Protein AF-A0AAX4P3B0-F1 (afdb_monomer_lite)

Organism: NCBI:txid1461544

InterPro domains:
  IPR000010 Cystatin domain [PF00031] (8-75)
  IPR001713 Proteinase inhibitor I25A, stefin [PR00295] (5-24)
  IPR001713 Proteinase inhibitor I25A, stefin [PR00295] (28-47)
  IPR001713 Proteinase inhibitor I25A, stefin [PR00295] (48-67)
  IPR001713 Proteinase inhibitor I25A, stefin [PR00295] (81-97)
  IPR001713 Proteinase inhibitor I25A, stefin [PTHR11414] (1-96)
  IPR018073 Proteinase inhibitor I25, cystatin, conserved site [PS00287] (46-59)
  IPR046350 Cystatin superfamily [SSF54403] (4-96)

Secondary structure (DSSP, 8-state):
-PPTTPPPPPEEPPHHHHHHHHHTHHHHHHHHTS--S--EEEEEEEEEESEEEEEEEEE-SSS-EEEEEEEEE-GGG----EEEEEEEEE-TTS---

Sequence (97 aa):
MSAVGAYAEATAVTAEVREIVSGKKAECEAKAGTTFATFEPLTFVKQVVAGINYKVKVKVAEAECIHVLVYCPLPHTGEGPQLVSVEAGKTVEDKIE

pLDDT: mean 86.18, std 9.86, range [43.78, 94.12]

Foldseek 3Di:
DPDQFDWDDKDFDDPVNQVQVVVCQVVLCVQVVHHFPAWAWGIWIWHDDQFIWIWTWTDRDPFWIKTWIWGAHDVVVVDGIDTDDIGGPDGPPDDRD

Structure (mmCIF, N/CA/C/O backbone):
data_AF-A0AAX4P3B0-F1
#
_entry.id   AF-A0AAX4P3B0-F1
#
loop_
_atom_site.group_PDB
_atom_site.id
_atom_site.type_symbol
_atom_site.label_atom_id
_atom_site.label_alt_id
_atom_site.label_comp_id
_atom_site.label_asym_id
_atom_site.label_entity_id
_atom_site.label_seq_id
_atom_site.pdbx_PDB_ins_code
_atom_site.Cartn_x
_atom_site.Cartn_y
_atom_site.Cartn_z
_atom_site.occupancy
_atom_site.B_iso_or_equiv
_atom_site.auth_seq_id
_atom_site.auth_comp_id
_atom_site.auth_asym_id
_atom_site.auth_atom_id
_atom_site.pdbx_PDB_model_num
ATOM 1 N N . MET A 1 1 ? 25.839 -1.278 8.051 1.00 43.78 1 MET A N 1
ATOM 2 C CA . MET A 1 1 ? 25.720 -2.122 6.844 1.00 43.78 1 MET A CA 1
ATOM 3 C C . MET A 1 1 ? 24.278 -2.598 6.770 1.00 43.78 1 MET A C 1
ATOM 5 O O . MET A 1 1 ? 23.897 -3.381 7.627 1.00 43.78 1 MET A O 1
ATOM 9 N N . SER A 1 2 ? 23.458 -2.093 5.845 1.00 44.88 2 SER A N 1
ATOM 10 C CA . SER A 1 2 ? 22.117 -2.662 5.637 1.00 44.88 2 SER A CA 1
ATOM 11 C C . SER A 1 2 ? 22.271 -3.961 4.856 1.00 44.88 2 SER A C 1
ATOM 13 O O . SER A 1 2 ? 22.820 -3.955 3.755 1.00 44.88 2 SER A O 1
ATOM 15 N N . ALA A 1 3 ? 21.876 -5.078 5.462 1.00 53.22 3 ALA A N 1
ATOM 16 C CA . ALA A 1 3 ? 21.934 -6.388 4.832 1.00 53.22 3 ALA A CA 1
ATOM 17 C C . ALA A 1 3 ? 21.040 -6.420 3.582 1.00 53.22 3 ALA A C 1
ATOM 19 O O . ALA A 1 3 ? 19.933 -5.878 3.586 1.00 53.22 3 ALA A O 1
ATOM 20 N N . VAL A 1 4 ? 21.520 -7.055 2.510 1.00 50.06 4 VAL A N 1
ATOM 21 C CA . VAL A 1 4 ? 20.726 -7.289 1.297 1.00 50.06 4 VAL A CA 1
ATOM 22 C C . VAL A 1 4 ? 19.494 -8.107 1.695 1.00 50.06 4 VAL A C 1
ATOM 24 O O . VAL A 1 4 ? 19.632 -9.172 2.290 1.00 50.06 4 VAL A O 1
ATOM 27 N N . GLY A 1 5 ? 18.297 -7.586 1.416 1.00 59.66 5 GLY A N 1
ATOM 28 C CA . GLY A 1 5 ? 17.027 -8.229 1.765 1.00 59.66 5 GLY A CA 1
ATOM 29 C C . GLY A 1 5 ? 16.350 -7.738 3.051 1.00 59.66 5 GLY A C 1
ATOM 30 O O . GLY A 1 5 ? 15.229 -8.166 3.304 1.00 59.66 5 GLY A O 1
ATOM 31 N N . ALA A 1 6 ? 16.944 -6.828 3.830 1.00 72.12 6 ALA A N 1
ATOM 32 C CA . ALA A 1 6 ? 16.240 -6.180 4.942 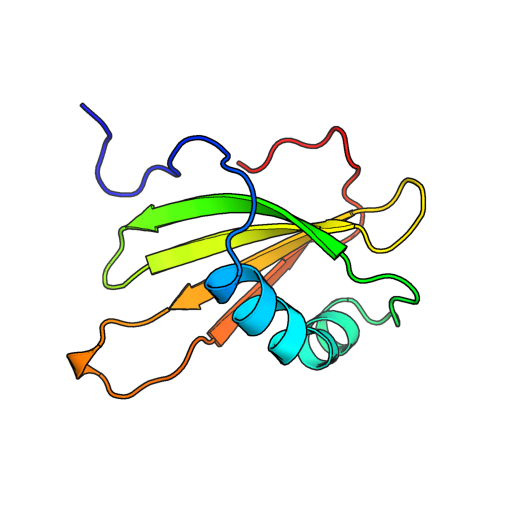1.00 72.12 6 ALA A CA 1
ATOM 33 C C . ALA A 1 6 ? 15.339 -5.035 4.447 1.00 72.12 6 ALA A C 1
ATOM 35 O O . ALA A 1 6 ? 15.687 -4.326 3.495 1.00 72.12 6 ALA A O 1
ATOM 36 N N . TYR A 1 7 ? 14.198 -4.828 5.107 1.00 75.31 7 TYR A N 1
ATOM 37 C CA . TYR A 1 7 ? 13.408 -3.616 4.913 1.00 75.31 7 TYR A CA 1
ATOM 38 C C . TYR A 1 7 ? 14.185 -2.402 5.433 1.00 75.31 7 TYR A C 1
ATOM 40 O O . TYR A 1 7 ? 14.806 -2.442 6.496 1.00 75.31 7 TYR A O 1
ATOM 48 N N . ALA A 1 8 ? 14.186 -1.326 4.648 1.00 79.88 8 ALA A N 1
ATOM 49 C CA . ALA A 1 8 ? 14.683 -0.031 5.090 1.00 79.88 8 ALA A CA 1
ATOM 50 C C . ALA A 1 8 ? 13.774 0.554 6.186 1.00 79.88 8 ALA A C 1
ATOM 52 O O . ALA A 1 8 ? 12.667 0.071 6.412 1.00 79.88 8 ALA A O 1
ATOM 53 N N . GLU A 1 9 ? 14.224 1.624 6.838 1.00 81.69 9 GLU A N 1
ATOM 54 C CA . GLU A 1 9 ? 13.410 2.339 7.824 1.00 81.69 9 GLU A CA 1
ATOM 55 C C . GLU A 1 9 ? 12.100 2.856 7.212 1.00 81.69 9 GLU A C 1
ATOM 57 O O . GLU A 1 9 ? 12.038 3.208 6.028 1.00 81.69 9 GLU A O 1
ATOM 62 N N . ALA A 1 10 ? 11.041 2.898 8.026 1.00 85.25 10 ALA A N 1
ATOM 63 C CA . ALA A 1 10 ? 9.747 3.403 7.592 1.00 85.25 10 ALA A CA 1
ATOM 64 C C . ALA A 1 10 ? 9.852 4.894 7.259 1.00 85.25 10 ALA A C 1
ATOM 66 O O . ALA A 1 10 ? 10.266 5.711 8.080 1.00 85.25 10 ALA A O 1
ATOM 67 N N . THR A 1 11 ? 9.451 5.242 6.042 1.00 87.94 11 THR A N 1
ATOM 68 C CA . THR A 1 11 ? 9.481 6.608 5.516 1.00 87.94 11 THR A CA 1
ATOM 69 C C . THR A 1 11 ? 8.083 7.058 5.108 1.00 87.94 11 THR A C 1
ATOM 71 O O . THR A 1 11 ? 7.182 6.242 4.900 1.00 87.94 11 THR A O 1
ATOM 74 N N . ALA A 1 12 ? 7.876 8.374 5.042 1.00 89.94 12 ALA A N 1
ATOM 75 C CA . ALA A 1 12 ? 6.607 8.948 4.608 1.00 89.94 12 ALA A CA 1
ATOM 76 C C . ALA A 1 12 ? 6.337 8.596 3.142 1.00 89.94 12 ALA A C 1
ATOM 78 O O . ALA A 1 12 ? 7.245 8.669 2.316 1.00 89.94 12 ALA A O 1
ATOM 79 N N . VAL A 1 13 ? 5.094 8.231 2.822 1.00 91.00 13 VAL A N 1
ATOM 80 C CA . VAL A 1 13 ? 4.695 7.846 1.461 1.00 91.00 13 VAL A CA 1
ATOM 81 C C . VAL A 1 13 ? 4.954 8.976 0.466 1.00 91.00 13 VAL A C 1
ATOM 83 O O . VAL A 1 13 ? 4.531 10.113 0.664 1.00 91.00 13 VAL A O 1
ATOM 86 N N . THR A 1 14 ? 5.641 8.644 -0.628 1.00 90.56 14 THR A N 1
ATOM 87 C CA . THR A 1 14 ? 5.857 9.554 -1.758 1.00 90.56 14 THR A CA 1
ATOM 88 C C . THR A 1 14 ? 4.667 9.524 -2.717 1.00 90.56 14 THR A C 1
ATOM 90 O O . THR A 1 14 ? 3.876 8.579 -2.716 1.00 90.56 14 THR A O 1
ATOM 93 N N . ALA A 1 15 ? 4.544 10.546 -3.571 1.00 90.12 15 ALA A N 1
ATOM 94 C CA . ALA A 1 15 ? 3.484 10.612 -4.579 1.00 90.12 15 ALA A CA 1
ATOM 95 C C . ALA A 1 15 ? 3.463 9.367 -5.486 1.00 90.12 15 ALA A C 1
ATOM 97 O O . ALA A 1 15 ? 2.402 8.797 -5.705 1.00 90.12 15 ALA A O 1
ATOM 98 N N . GLU A 1 16 ? 4.633 8.882 -5.912 1.00 88.31 16 GLU A N 1
ATOM 99 C CA . GLU A 1 16 ? 4.754 7.679 -6.746 1.00 88.31 16 GLU A CA 1
ATOM 100 C C . GLU A 1 16 ? 4.198 6.429 -6.050 1.00 88.31 16 GLU A C 1
ATOM 102 O O . GLU A 1 16 ? 3.353 5.729 -6.600 1.00 88.31 16 GLU A O 1
ATOM 107 N N . VAL A 1 17 ? 4.617 6.162 -4.806 1.00 89.56 17 VAL A N 1
ATOM 108 C CA . VAL A 1 17 ? 4.138 4.996 -4.041 1.00 89.56 17 VAL A CA 1
ATOM 109 C C . VAL A 1 17 ? 2.639 5.108 -3.771 1.00 89.56 17 VAL A C 1
ATOM 111 O O . VAL A 1 17 ? 1.917 4.112 -3.848 1.00 89.56 17 VAL A O 1
ATOM 114 N N . ARG A 1 18 ? 2.152 6.324 -3.497 1.00 91.44 18 ARG A N 1
ATOM 115 C CA . ARG A 1 18 ? 0.724 6.589 -3.326 1.00 91.44 18 ARG A CA 1
ATOM 116 C C . ARG A 1 18 ? -0.064 6.247 -4.582 1.00 91.44 18 ARG A C 1
ATOM 118 O O . ARG A 1 18 ? -1.096 5.594 -4.450 1.00 91.44 18 ARG A O 1
ATOM 125 N N . GLU A 1 19 ? 0.384 6.665 -5.761 1.00 90.75 19 GLU A N 1
ATOM 126 C CA . GLU A 1 19 ? -0.306 6.356 -7.017 1.00 90.75 19 GLU A CA 1
ATOM 127 C C . GLU A 1 19 ? -0.306 4.855 -7.304 1.00 90.75 19 GLU A C 1
ATOM 129 O O . GLU A 1 19 ? -1.362 4.291 -7.598 1.00 90.75 19 GLU A O 1
ATOM 134 N N . ILE A 1 20 ? 0.837 4.188 -7.112 1.00 90.31 20 ILE A N 1
ATOM 135 C CA . ILE A 1 20 ? 0.961 2.734 -7.273 1.00 90.31 20 ILE A CA 1
ATOM 136 C C . ILE A 1 20 ? -0.050 2.006 -6.379 1.00 90.31 20 ILE A C 1
ATOM 138 O O . ILE A 1 20 ? -0.815 1.169 -6.855 1.00 90.31 20 ILE A O 1
ATOM 142 N N . VAL A 1 21 ? -0.085 2.335 -5.087 1.00 90.81 21 VAL A N 1
ATOM 143 C CA . VAL A 1 21 ? -0.968 1.670 -4.119 1.00 90.81 21 VAL A CA 1
ATOM 144 C C . VAL A 1 21 ? -2.433 2.023 -4.360 1.00 90.81 21 VAL A C 1
ATOM 146 O O . VAL A 1 21 ? -3.285 1.139 -4.305 1.00 90.81 21 VAL A O 1
ATOM 149 N N . SER A 1 22 ? -2.737 3.278 -4.700 1.00 89.44 22 SER A N 1
ATOM 150 C CA . SER A 1 22 ? -4.104 3.714 -5.019 1.00 89.44 22 SER A CA 1
ATOM 151 C C . SER A 1 22 ? -4.651 2.989 -6.252 1.00 89.44 22 SER A C 1
ATOM 153 O O . SER A 1 22 ? -5.803 2.557 -6.241 1.00 89.44 22 SER A O 1
ATOM 155 N N . GLY A 1 23 ? -3.818 2.764 -7.275 1.00 89.56 23 GLY A N 1
ATOM 156 C CA . GLY A 1 23 ? -4.176 1.952 -8.444 1.00 89.56 23 GLY A CA 1
ATOM 157 C C . GLY A 1 23 ? -4.435 0.478 -8.111 1.00 89.56 23 GLY A C 1
ATOM 158 O O . GLY A 1 23 ? -5.179 -0.195 -8.820 1.00 89.56 23 GLY A O 1
ATOM 159 N N . LYS A 1 24 ? -3.883 -0.018 -6.998 1.00 89.88 24 LYS A N 1
ATOM 160 C CA . LYS A 1 24 ? -4.097 -1.378 -6.483 1.00 89.88 24 LYS A CA 1
ATOM 161 C C . LYS A 1 24 ? -5.244 -1.488 -5.479 1.00 89.88 24 LYS A C 1
ATOM 163 O O . LYS A 1 24 ? -5.478 -2.587 -4.977 1.00 89.88 24 LYS A O 1
ATOM 168 N N . LYS A 1 25 ? -5.992 -0.410 -5.206 1.00 90.62 25 LYS A N 1
ATOM 169 C CA . LYS A 1 25 ? -7.107 -0.421 -4.241 1.00 90.62 25 LYS A CA 1
ATOM 170 C C . LYS A 1 25 ? -8.108 -1.547 -4.523 1.00 90.62 25 LYS A C 1
ATOM 172 O O . LYS A 1 25 ? -8.396 -2.325 -3.623 1.00 90.62 25 LYS A O 1
ATOM 177 N N . ALA A 1 26 ? -8.572 -1.679 -5.767 1.00 91.06 26 ALA A N 1
ATOM 178 C CA . ALA A 1 26 ? -9.553 -2.702 -6.141 1.00 91.06 26 ALA A CA 1
ATOM 179 C C . ALA A 1 26 ? -9.028 -4.135 -5.921 1.00 91.06 26 ALA A C 1
ATOM 181 O O . ALA A 1 26 ? -9.745 -4.999 -5.422 1.00 91.06 26 ALA A O 1
ATOM 182 N N . GLU A 1 27 ? -7.753 -4.388 -6.241 1.00 91.62 27 GLU A N 1
ATOM 183 C CA . GLU A 1 27 ? -7.107 -5.679 -5.969 1.00 91.62 27 GLU A CA 1
ATOM 184 C C . GLU A 1 27 ? -6.964 -5.925 -4.460 1.00 91.62 27 GLU A C 1
ATOM 186 O O . GLU A 1 27 ? -7.119 -7.058 -4.001 1.00 91.62 27 GLU A O 1
ATOM 191 N N . CYS A 1 28 ? -6.715 -4.869 -3.678 1.00 90.19 28 CYS A N 1
ATOM 192 C CA . CYS A 1 28 ? -6.641 -4.963 -2.224 1.00 90.19 28 CYS A CA 1
ATOM 193 C C . CYS A 1 28 ? -7.991 -5.309 -1.601 1.00 90.19 28 CYS A C 1
ATOM 195 O O . CYS A 1 28 ? -8.045 -6.178 -0.735 1.00 90.19 28 CYS A O 1
ATOM 197 N N . GLU A 1 29 ? -9.070 -4.678 -2.058 1.00 91.44 29 GLU A N 1
ATOM 198 C CA . GLU A 1 29 ? -10.437 -4.972 -1.613 1.00 91.44 29 GLU A CA 1
ATOM 199 C C . GLU A 1 29 ? -10.835 -6.411 -1.966 1.00 91.44 29 GLU A C 1
ATOM 201 O O . GLU A 1 29 ? -11.351 -7.144 -1.121 1.00 91.44 29 GLU A O 1
ATOM 206 N N . ALA A 1 30 ? -10.502 -6.863 -3.181 1.00 90.88 30 ALA A N 1
ATOM 207 C CA . ALA A 1 30 ? -10.741 -8.239 -3.613 1.00 90.88 30 ALA A CA 1
ATOM 208 C C . ALA A 1 30 ? -9.965 -9.267 -2.769 1.00 90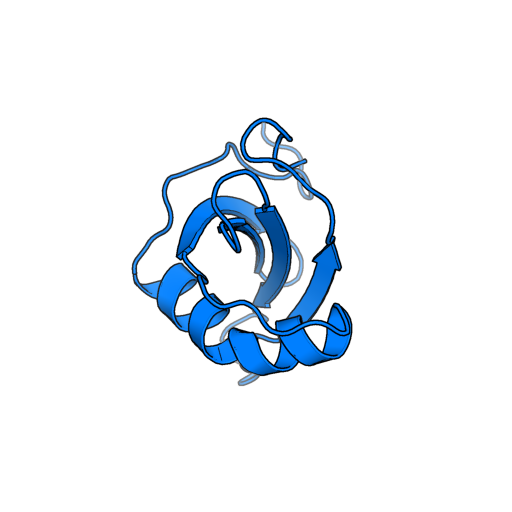.88 30 ALA A C 1
ATOM 210 O O . ALA A 1 30 ? -10.515 -10.305 -2.403 1.00 90.88 30 ALA A O 1
ATOM 211 N N . LYS A 1 31 ? -8.698 -8.983 -2.433 1.00 88.69 31 LYS A N 1
ATOM 212 C CA . LYS A 1 31 ? -7.862 -9.839 -1.569 1.00 88.69 31 LYS A CA 1
ATOM 213 C C . LYS A 1 31 ? -8.320 -9.838 -0.113 1.00 88.69 31 LYS A C 1
ATOM 215 O O . LYS A 1 31 ? -8.266 -10.883 0.529 1.00 88.69 31 LYS A O 1
ATOM 220 N N . ALA A 1 32 ? -8.731 -8.684 0.406 1.00 86.12 32 ALA A N 1
ATOM 221 C CA . ALA A 1 32 ? -9.196 -8.540 1.781 1.00 86.12 32 ALA A CA 1
ATOM 222 C C . ALA A 1 32 ? -10.639 -9.035 1.975 1.00 86.12 32 ALA A C 1
ATOM 224 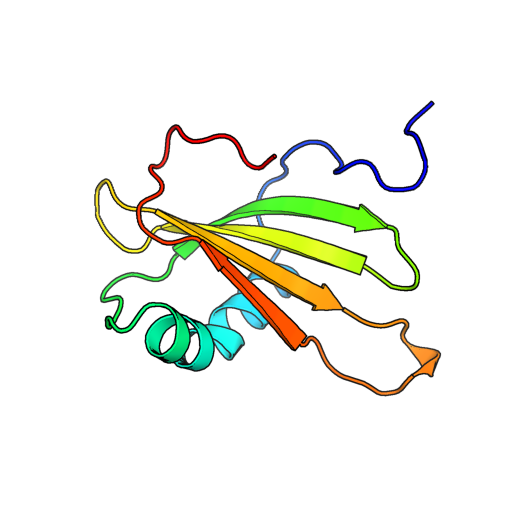O O . ALA A 1 32 ? -11.055 -9.264 3.108 1.00 86.12 32 ALA A O 1
ATOM 225 N N . GLY A 1 33 ? -11.404 -9.198 0.891 1.00 86.50 33 GLY A N 1
ATOM 226 C CA . GLY A 1 33 ? -12.812 -9.593 0.943 1.00 86.50 33 GLY A CA 1
ATOM 227 C C . GLY A 1 33 ? -13.727 -8.508 1.518 1.00 86.50 33 GLY A C 1
ATOM 228 O O . GLY A 1 33 ? -14.840 -8.809 1.940 1.00 86.50 33 GLY A O 1
ATOM 229 N N . THR A 1 34 ? -13.262 -7.257 1.560 1.00 86.12 34 THR A N 1
ATOM 230 C CA . THR A 1 34 ? -14.001 -6.111 2.095 1.00 86.12 34 THR A CA 1
ATOM 231 C C . THR A 1 34 ? -13.687 -4.853 1.294 1.00 86.12 34 THR A C 1
ATOM 233 O O . THR A 1 34 ? -12.607 -4.724 0.720 1.00 86.12 34 THR A O 1
ATOM 236 N N . THR A 1 35 ? -14.633 -3.920 1.249 1.00 87.44 35 THR A N 1
ATOM 237 C CA . THR A 1 35 ? -14.460 -2.618 0.597 1.00 87.44 35 THR A CA 1
ATOM 238 C C . THR A 1 35 ? -13.980 -1.584 1.599 1.00 87.44 35 THR A C 1
ATOM 240 O O . THR A 1 35 ? -14.526 -1.486 2.701 1.00 87.44 35 THR A O 1
ATOM 243 N N . PHE A 1 36 ? -13.022 -0.755 1.203 1.00 85.94 36 PHE A N 1
ATOM 244 C CA . PHE A 1 36 ? -12.447 0.259 2.073 1.00 85.94 36 PHE A CA 1
ATOM 245 C C . PHE A 1 36 ? -13.014 1.639 1.726 1.00 85.94 36 PHE A C 1
ATOM 247 O O . PHE A 1 36 ? -12.776 2.183 0.640 1.00 85.94 36 PHE A O 1
ATOM 254 N N . ALA A 1 37 ? -13.761 2.231 2.663 1.00 84.56 37 ALA A N 1
ATOM 255 C CA . ALA A 1 37 ? -14.296 3.586 2.506 1.00 84.56 37 ALA A CA 1
ATOM 256 C C . ALA A 1 37 ? -13.161 4.622 2.430 1.00 84.56 37 ALA A C 1
ATOM 258 O O . ALA A 1 37 ? -13.173 5.502 1.568 1.00 84.56 37 ALA A O 1
ATOM 259 N N . THR A 1 38 ? -12.141 4.450 3.271 1.00 87.94 38 THR A N 1
ATOM 260 C CA . THR A 1 38 ? -10.906 5.239 3.261 1.00 87.94 38 THR A CA 1
ATOM 261 C C . THR A 1 38 ? -9.779 4.386 2.691 1.00 87.94 38 THR A C 1
ATOM 263 O O . THR A 1 38 ? -9.759 3.176 2.873 1.00 87.94 38 THR A O 1
ATOM 266 N N . PHE A 1 39 ? -8.843 4.983 1.957 1.00 90.44 39 PHE A N 1
ATOM 267 C CA . PHE A 1 39 ? -7.661 4.271 1.471 1.00 90.44 39 PHE A CA 1
ATOM 268 C C . PHE A 1 39 ? -6.490 5.244 1.399 1.00 90.44 39 PHE A C 1
ATOM 270 O O . PHE A 1 39 ? -6.173 5.804 0.349 1.00 90.44 39 PHE A O 1
ATOM 277 N N . GLU A 1 40 ? -5.910 5.520 2.563 1.00 91.38 40 GLU A N 1
ATOM 278 C CA . GLU A 1 40 ? -4.889 6.549 2.723 1.00 91.38 40 GLU A CA 1
ATOM 279 C C . GLU A 1 40 ? -3.537 5.919 3.084 1.00 91.38 40 GLU A C 1
ATOM 281 O O . GLU A 1 40 ? -3.363 5.428 4.201 1.00 91.38 40 GLU A O 1
ATOM 286 N N . PRO A 1 41 ? -2.568 5.882 2.155 1.00 92.12 41 PRO A N 1
ATOM 287 C CA . PRO A 1 41 ? -1.240 5.364 2.444 1.00 92.12 41 PRO A CA 1
ATOM 288 C C . PRO A 1 41 ? -0.478 6.341 3.353 1.00 92.12 41 PRO A C 1
ATOM 290 O O . PRO A 1 41 ? -0.296 7.505 3.009 1.00 92.12 41 PRO A O 1
ATOM 293 N N . LEU A 1 42 ? -0.038 5.855 4.517 1.00 91.12 42 LEU A N 1
ATOM 294 C CA . LEU A 1 42 ? 0.595 6.649 5.575 1.00 91.12 42 LEU A CA 1
ATOM 295 C C . LEU A 1 42 ? 2.124 6.618 5.470 1.00 91.12 42 LEU A C 1
ATOM 297 O O . LEU A 1 42 ? 2.786 7.634 5.255 1.00 91.12 42 LEU A O 1
ATOM 301 N N . THR A 1 43 ? 2.696 5.426 5.622 1.00 91.94 43 THR A N 1
ATOM 302 C CA . THR A 1 43 ? 4.142 5.187 5.622 1.00 91.94 43 THR A CA 1
ATOM 303 C C . THR A 1 43 ? 4.466 3.951 4.803 1.00 91.94 43 THR A C 1
ATOM 305 O O . THR A 1 43 ? 3.613 3.089 4.583 1.00 91.94 43 THR A O 1
ATOM 308 N N . PHE A 1 44 ? 5.703 3.858 4.330 1.00 92.69 44 PHE A N 1
ATOM 309 C CA . PHE A 1 44 ? 6.183 2.681 3.629 1.00 92.69 44 PHE A CA 1
ATOM 310 C C . PHE A 1 44 ? 7.625 2.353 3.980 1.00 92.69 44 PHE A C 1
ATOM 312 O O . PHE A 1 44 ? 8.421 3.224 4.335 1.00 92.69 44 PHE A O 1
ATOM 319 N N . VAL A 1 45 ? 7.963 1.085 3.808 1.00 91.44 45 VAL A N 1
ATOM 320 C CA . VAL A 1 45 ? 9.338 0.598 3.769 1.00 91.44 45 VAL A CA 1
ATOM 321 C C . VAL A 1 45 ? 9.615 0.050 2.379 1.00 91.44 45 VAL A C 1
ATOM 323 O O . VAL A 1 45 ? 8.720 -0.448 1.687 1.00 91.44 45 VAL A O 1
ATOM 326 N N . LYS A 1 46 ? 10.875 0.136 1.966 1.00 90.56 46 LYS A N 1
ATOM 327 C CA . LYS A 1 46 ? 11.350 -0.482 0.731 1.00 90.56 46 LYS A CA 1
ATOM 328 C C . LYS A 1 46 ? 12.346 -1.584 1.047 1.00 90.56 46 LYS A C 1
ATOM 330 O O . LYS A 1 46 ? 13.154 -1.443 1.962 1.00 90.56 46 LYS A O 1
ATOM 335 N N . GLN A 1 47 ? 12.319 -2.641 0.257 1.00 88.94 47 GLN A N 1
ATOM 336 C CA . GLN A 1 47 ? 13.276 -3.736 0.320 1.00 88.94 47 GLN A CA 1
ATOM 337 C C . GLN A 1 47 ? 13.805 -3.986 -1.088 1.00 88.94 47 GLN A C 1
ATOM 339 O O . GLN A 1 47 ? 13.040 -4.170 -2.035 1.00 88.94 47 GLN A O 1
ATOM 344 N N . VAL A 1 48 ? 15.129 -3.957 -1.225 1.00 88.06 48 VAL A N 1
ATOM 345 C CA . VAL A 1 48 ? 15.805 -4.218 -2.499 1.00 88.06 48 VAL A CA 1
ATOM 346 C C . VAL A 1 48 ? 15.937 -5.729 -2.680 1.00 88.06 48 VAL A C 1
ATOM 348 O O . VAL A 1 48 ? 16.500 -6.410 -1.822 1.00 88.06 48 VAL A O 1
ATOM 351 N N . VAL A 1 49 ? 15.409 -6.235 -3.792 1.00 85.56 49 VAL A N 1
ATOM 352 C CA . VAL A 1 49 ? 15.443 -7.645 -4.219 1.00 85.56 49 VAL A CA 1
ATOM 353 C C . VAL A 1 49 ? 15.899 -7.698 -5.689 1.00 85.56 49 VAL A C 1
ATOM 355 O O . VAL A 1 49 ? 16.637 -6.817 -6.128 1.00 85.56 49 VAL A O 1
ATOM 358 N N . ALA A 1 50 ? 15.454 -8.670 -6.495 1.00 88.06 50 ALA A N 1
ATOM 359 C CA . ALA A 1 50 ? 15.565 -8.621 -7.963 1.00 88.06 50 ALA A CA 1
ATOM 360 C C . ALA A 1 50 ? 14.602 -7.576 -8.588 1.00 88.06 50 ALA A C 1
ATOM 362 O O . ALA A 1 50 ? 13.927 -7.833 -9.577 1.00 88.06 50 ALA A O 1
ATOM 363 N N . GLY A 1 51 ? 14.508 -6.405 -7.958 1.00 89.31 51 GLY A N 1
ATOM 364 C CA . GLY A 1 51 ? 13.431 -5.427 -8.063 1.00 89.31 51 GLY A CA 1
ATOM 365 C C . GLY A 1 51 ? 13.323 -4.654 -6.747 1.00 89.31 51 GLY A C 1
ATOM 366 O O . GLY A 1 51 ? 14.260 -4.638 -5.940 1.00 89.31 51 GLY A O 1
ATOM 367 N N . ILE A 1 52 ? 12.178 -4.030 -6.502 1.00 90.19 52 ILE A N 1
ATOM 368 C CA . ILE A 1 52 ? 11.898 -3.294 -5.269 1.00 90.19 52 ILE A CA 1
ATOM 369 C C . ILE A 1 52 ? 10.557 -3.755 -4.711 1.00 90.19 52 ILE A C 1
ATOM 371 O O . ILE A 1 52 ? 9.524 -3.608 -5.352 1.00 90.19 52 ILE A O 1
ATOM 375 N N . ASN A 1 53 ? 10.567 -4.262 -3.486 1.00 92.00 53 ASN A N 1
ATOM 376 C CA . ASN A 1 53 ? 9.353 -4.463 -2.709 1.00 92.00 53 ASN A CA 1
ATOM 377 C C . ASN A 1 53 ? 9.020 -3.174 -1.957 1.00 92.00 53 ASN A C 1
ATOM 379 O O . ASN A 1 53 ? 9.839 -2.683 -1.179 1.00 92.00 53 ASN A O 1
ATOM 383 N N . TYR A 1 54 ? 7.812 -2.657 -2.145 1.00 92.25 54 TYR A N 1
ATOM 384 C CA . TYR A 1 54 ? 7.235 -1.574 -1.358 1.00 92.25 54 TYR A CA 1
ATOM 385 C C . TYR A 1 54 ? 6.191 -2.155 -0.414 1.00 92.25 54 TYR A C 1
ATOM 387 O O . TYR A 1 54 ? 5.153 -2.635 -0.866 1.00 92.25 54 TYR A O 1
ATOM 395 N N . LYS A 1 55 ? 6.451 -2.109 0.894 1.00 93.25 55 LYS A N 1
ATOM 396 C CA . LYS A 1 55 ? 5.456 -2.471 1.907 1.00 93.25 55 LYS A CA 1
ATOM 397 C C . LYS A 1 55 ? 4.885 -1.193 2.497 1.00 93.25 55 LYS A C 1
ATOM 399 O O . LYS A 1 55 ? 5.609 -0.414 3.114 1.00 93.25 55 LYS A O 1
ATOM 404 N N . VAL A 1 56 ? 3.606 -0.952 2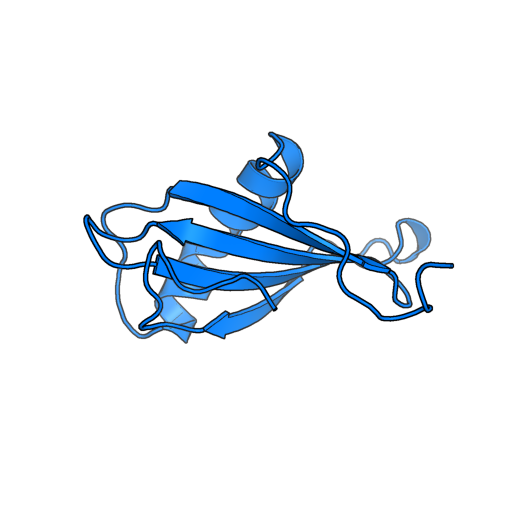.249 1.00 93.69 56 VAL A N 1
ATOM 405 C CA . VAL A 1 56 ? 2.931 0.319 2.514 1.00 93.69 56 VAL A CA 1
ATOM 406 C C . VAL A 1 56 ? 1.841 0.101 3.545 1.00 93.69 56 VAL A C 1
ATOM 408 O O . VAL A 1 56 ? 0.971 -0.751 3.365 1.00 93.69 56 VAL A O 1
ATOM 411 N N . LYS A 1 57 ? 1.863 0.885 4.620 1.00 93.06 57 LYS A N 1
ATOM 412 C CA . LYS A 1 57 ? 0.753 0.956 5.564 1.00 93.06 57 LYS A CA 1
ATOM 413 C C . LYS A 1 57 ? -0.316 1.865 4.991 1.00 93.06 57 LYS A C 1
ATOM 415 O O . LYS A 1 57 ? -0.069 3.045 4.747 1.00 93.06 57 LYS A O 1
ATOM 420 N N . VAL A 1 58 ? -1.511 1.321 4.832 1.00 92.75 58 VAL A N 1
ATOM 421 C CA . VAL A 1 58 ? -2.672 2.038 4.318 1.00 92.75 58 VAL A CA 1
ATOM 422 C C . VAL A 1 58 ? -3.740 2.077 5.393 1.00 92.75 58 VAL A C 1
ATOM 424 O O . VAL A 1 58 ? -4.168 1.041 5.893 1.00 92.75 58 VAL A O 1
ATOM 427 N N . LYS A 1 59 ? -4.167 3.279 5.763 1.00 91.94 59 LYS A N 1
ATOM 428 C CA . LYS A 1 59 ? -5.314 3.497 6.635 1.00 91.94 59 LYS A CA 1
ATOM 429 C C . LYS A 1 59 ? -6.590 3.257 5.843 1.00 91.94 59 LYS A C 1
ATOM 431 O O . LYS A 1 59 ? -6.824 3.915 4.827 1.00 91.94 59 LYS A O 1
ATOM 436 N N . VAL A 1 60 ? -7.396 2.318 6.325 1.00 91.00 60 VAL A N 1
ATOM 437 C CA . VAL A 1 60 ? -8.651 1.918 5.680 1.00 91.00 60 VAL A CA 1
ATOM 438 C C . VAL A 1 60 ? -9.893 2.304 6.477 1.00 91.00 60 VAL A C 1
ATOM 440 O O . VAL A 1 60 ? -10.963 2.489 5.898 1.00 91.00 60 VAL A O 1
ATOM 443 N N . ALA A 1 61 ? -9.737 2.526 7.784 1.00 87.75 61 ALA A N 1
ATOM 444 C CA . ALA A 1 61 ? -10.747 3.119 8.656 1.00 87.75 61 ALA A CA 1
ATOM 445 C C . ALA A 1 61 ? -10.081 3.929 9.783 1.00 87.75 61 ALA A C 1
ATOM 447 O O . ALA A 1 61 ? -8.866 4.111 9.799 1.00 87.75 61 ALA A O 1
ATOM 448 N N . GLU A 1 62 ? -10.866 4.442 10.732 1.00 82.81 62 GLU A N 1
ATOM 449 C CA . GLU A 1 62 ? -10.386 5.366 11.770 1.00 82.81 62 GLU A CA 1
ATOM 450 C C . GLU A 1 62 ? -9.250 4.782 12.630 1.00 82.81 62 GLU A C 1
ATOM 452 O O . GLU A 1 62 ? -8.246 5.465 12.848 1.00 82.81 62 GLU A O 1
ATOM 457 N N . ALA A 1 63 ? -9.370 3.504 13.004 1.00 82.44 63 ALA A N 1
ATOM 458 C CA . ALA A 1 63 ? -8.382 2.735 13.768 1.00 82.44 63 ALA A CA 1
ATOM 459 C C . ALA A 1 63 ? -7.854 1.491 13.021 1.00 82.44 63 ALA A C 1
ATOM 461 O O . ALA A 1 63 ? -7.075 0.721 13.582 1.00 82.44 63 ALA 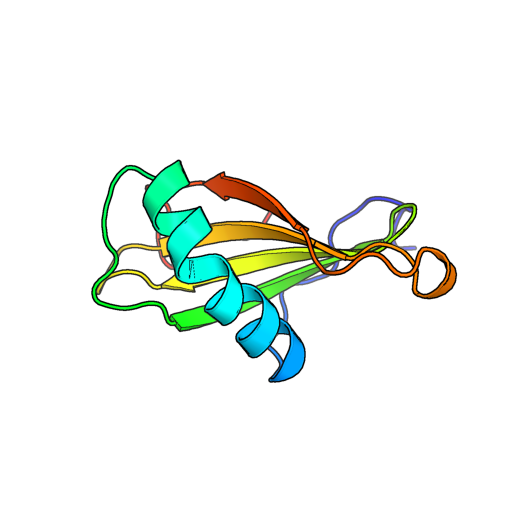A O 1
ATOM 462 N N . GLU A 1 64 ? -8.258 1.294 11.762 1.00 88.50 64 GLU A N 1
ATOM 463 C CA . GLU A 1 64 ? -7.911 0.106 10.981 1.00 88.50 64 GLU A CA 1
ATOM 464 C C . GLU A 1 64 ? -6.936 0.449 9.854 1.00 88.50 64 GLU A C 1
ATOM 466 O O . GLU A 1 64 ? -7.123 1.400 9.082 1.00 88.50 64 GLU A O 1
ATOM 471 N N . CYS A 1 65 ? -5.891 -0.362 9.758 1.00 91.62 65 CYS A N 1
ATOM 472 C CA . CYS A 1 65 ? -4.881 -0.308 8.724 1.00 91.62 65 CYS A CA 1
ATOM 473 C C . CYS A 1 65 ? -4.737 -1.669 8.049 1.00 91.62 65 CYS A C 1
ATOM 475 O O . CYS A 1 65 ? -5.028 -2.724 8.610 1.00 91.62 65 CYS A O 1
ATOM 477 N N . ILE A 1 66 ? -4.202 -1.630 6.840 1.00 92.44 66 ILE A N 1
ATOM 478 C CA . ILE A 1 66 ? -3.713 -2.804 6.135 1.00 92.44 66 ILE A CA 1
ATOM 479 C C . ILE A 1 66 ? -2.258 -2.572 5.744 1.00 92.44 66 ILE A C 1
ATOM 481 O O . ILE A 1 66 ? -1.842 -1.430 5.518 1.00 92.44 66 ILE A O 1
ATOM 485 N N . HIS A 1 67 ? -1.482 -3.644 5.644 1.00 93.06 67 HIS A N 1
ATOM 486 C CA . HIS A 1 67 ? -0.162 -3.591 5.023 1.00 93.06 67 HIS A CA 1
ATOM 487 C C . HIS A 1 67 ? -0.257 -4.165 3.614 1.00 93.06 67 HIS A C 1
ATOM 489 O O . HIS A 1 67 ? -0.653 -5.312 3.418 1.00 93.06 67 HIS A O 1
ATOM 495 N N . VAL A 1 68 ? 0.086 -3.344 2.628 1.00 93.88 68 VAL A N 1
ATOM 496 C CA . VAL A 1 68 ? 0.054 -3.701 1.211 1.00 93.88 68 VAL A CA 1
ATOM 497 C C . VAL A 1 68 ? 1.484 -3.900 0.745 1.00 93.88 68 VAL A C 1
ATOM 499 O O . VAL A 1 68 ? 2.292 -2.976 0.831 1.00 93.88 68 VAL A O 1
ATOM 502 N N . LEU A 1 69 ? 1.802 -5.090 0.246 1.00 93.69 69 LEU A N 1
ATOM 503 C CA . LEU A 1 69 ? 3.093 -5.375 -0.366 1.00 93.69 69 LEU A CA 1
ATOM 504 C C . LEU A 1 69 ? 2.952 -5.319 -1.884 1.00 93.69 69 LEU A C 1
ATOM 506 O O . LEU A 1 69 ? 2.232 -6.120 -2.482 1.00 93.69 69 LEU A O 1
ATOM 510 N N . VAL A 1 70 ? 3.666 -4.386 -2.503 1.00 94.12 70 VAL A N 1
ATOM 511 C CA . VAL A 1 70 ? 3.729 -4.221 -3.953 1.00 94.12 70 VAL A CA 1
ATOM 512 C C . VAL A 1 70 ? 5.143 -4.517 -4.429 1.00 94.12 70 VAL A C 1
ATOM 514 O O . VAL A 1 70 ? 6.102 -3.904 -3.962 1.00 94.12 70 VAL A O 1
ATOM 517 N N . TYR A 1 71 ? 5.274 -5.437 -5.374 1.00 93.75 71 TYR A N 1
ATOM 518 C CA . TYR A 1 71 ? 6.527 -5.724 -6.051 1.00 93.75 71 TYR A CA 1
ATOM 519 C C . TYR A 1 71 ? 6.633 -4.859 -7.299 1.00 93.75 71 TYR A C 1
ATOM 521 O O . TYR A 1 71 ? 5.772 -4.895 -8.175 1.00 93.75 71 TYR A O 1
ATOM 529 N N . CYS A 1 72 ? 7.691 -4.066 -7.364 1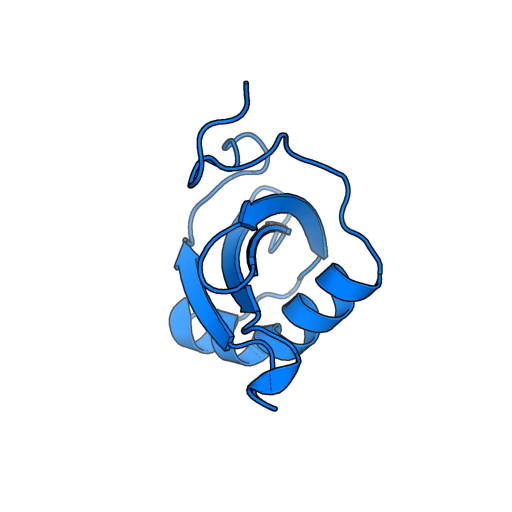.00 90.62 72 CYS A N 1
ATOM 530 C CA . CYS A 1 72 ? 8.067 -3.288 -8.526 1.00 90.62 72 CYS A CA 1
ATOM 531 C C . CYS A 1 72 ? 9.268 -3.979 -9.190 1.00 90.62 72 CYS A C 1
ATOM 533 O O . CYS A 1 72 ? 10.373 -3.948 -8.632 1.00 90.62 72 CYS A O 1
ATOM 535 N N . PRO A 1 73 ? 9.075 -4.650 -10.333 1.00 91.12 73 PRO A N 1
ATOM 536 C CA . PRO A 1 73 ? 10.168 -5.291 -11.047 1.00 91.12 73 PRO A CA 1
ATOM 537 C C . PRO A 1 73 ? 11.146 -4.254 -11.621 1.00 91.12 73 PRO A C 1
ATOM 539 O O . PRO A 1 73 ? 10.885 -3.051 -11.665 1.00 91.12 73 PRO A O 1
ATOM 542 N N . LEU A 1 74 ? 12.329 -4.715 -12.029 1.00 88.56 74 LEU A N 1
ATOM 543 C CA . LEU A 1 74 ? 13.368 -3.834 -12.569 1.00 88.56 74 LEU A CA 1
ATOM 544 C C . LEU A 1 74 ? 12.908 -3.182 -13.887 1.00 88.56 74 LEU A C 1
ATOM 546 O O . LEU A 1 74 ? 12.253 -3.842 -14.691 1.00 88.56 74 LEU A O 1
ATOM 550 N N . PRO A 1 75 ? 13.318 -1.935 -14.184 1.00 82.06 75 PRO A N 1
ATOM 551 C CA . PRO A 1 75 ? 12.804 -1.167 -15.326 1.00 82.06 75 PRO A CA 1
ATOM 552 C C . PRO A 1 75 ? 13.043 -1.822 -16.697 1.00 82.06 75 PRO A C 1
ATOM 554 O O . PRO A 1 75 ? 12.339 -1.518 -17.653 1.00 82.06 75 PRO A O 1
ATOM 557 N N . HIS A 1 76 ? 14.008 -2.740 -16.808 1.00 83.62 76 HIS A N 1
ATOM 558 C CA . HIS A 1 76 ? 14.292 -3.469 -18.048 1.00 83.62 76 HIS A CA 1
ATOM 559 C C . HIS A 1 76 ? 13.315 -4.624 -18.332 1.00 83.62 76 HIS A C 1
ATOM 561 O O . HIS A 1 76 ? 13.330 -5.160 -19.435 1.00 83.62 76 HIS A O 1
ATOM 567 N N . THR A 1 77 ? 12.499 -5.029 -17.354 1.00 83.62 77 THR A N 1
ATOM 568 C CA . THR A 1 77 ? 11.495 -6.096 -17.524 1.00 83.62 77 THR A CA 1
ATOM 569 C C . THR A 1 77 ? 10.273 -5.615 -18.307 1.00 83.62 77 THR A C 1
ATOM 571 O O . THR A 1 77 ? 9.577 -6.422 -18.914 1.00 83.62 77 THR A O 1
ATOM 574 N N . GLY A 1 78 ? 10.010 -4.300 -18.317 1.00 83.19 78 GLY A N 1
ATOM 575 C CA . GLY A 1 78 ? 8.794 -3.723 -18.898 1.00 83.19 78 GLY A CA 1
ATOM 576 C C . GLY A 1 78 ? 7.513 -4.076 -18.132 1.00 83.19 78 GLY A C 1
ATOM 577 O O . GLY A 1 78 ? 6.421 -3.728 -18.576 1.00 83.19 78 GLY A O 1
ATOM 578 N N . GLU A 1 79 ? 7.632 -4.757 -16.993 1.00 85.44 79 GLU A N 1
ATOM 579 C CA . GLU A 1 79 ? 6.508 -5.137 -16.151 1.00 85.44 79 GLU A CA 1
ATOM 580 C C . GLU A 1 79 ? 6.148 -3.992 -15.192 1.00 85.44 79 GLU A C 1
ATOM 582 O O . GLU A 1 79 ? 7.008 -3.269 -14.688 1.00 85.44 79 GLU A O 1
ATOM 587 N N . GLY A 1 80 ? 4.850 -3.797 -14.959 1.00 86.75 80 GLY A N 1
ATOM 588 C CA . GLY A 1 80 ? 4.355 -2.802 -14.008 1.00 86.75 80 GLY A CA 1
ATOM 589 C C . GLY A 1 80 ? 4.401 -3.297 -12.557 1.00 86.75 80 GLY A C 1
ATOM 590 O O . GLY A 1 80 ? 4.679 -4.467 -12.302 1.00 86.75 80 GLY A O 1
ATOM 591 N N . PRO A 1 81 ? 4.075 -2.433 -11.583 1.00 91.38 81 PRO A N 1
ATOM 592 C CA . PRO A 1 81 ? 3.971 -2.827 -10.183 1.00 91.38 81 PRO A CA 1
ATOM 593 C C . PRO A 1 81 ? 2.850 -3.857 -9.962 1.00 91.38 81 PRO A C 1
ATOM 595 O O . PRO A 1 81 ? 1.714 -3.692 -10.424 1.00 91.38 81 PRO A O 1
ATOM 598 N N . GLN A 1 82 ? 3.157 -4.911 -9.211 1.00 91.88 82 GLN A N 1
ATOM 599 C CA . GLN A 1 82 ? 2.273 -6.047 -8.951 1.00 91.88 82 GLN A CA 1
ATOM 600 C C . GLN A 1 82 ? 1.942 -6.148 -7.464 1.00 91.88 82 GLN A C 1
ATOM 602 O O . GLN A 1 82 ? 2.826 -6.068 -6.612 1.00 91.88 82 GLN A O 1
ATOM 607 N N . LEU A 1 83 ? 0.662 -6.343 -7.138 1.00 92.94 83 LEU A N 1
ATOM 608 C CA . LEU A 1 83 ? 0.252 -6.625 -5.767 1.00 92.94 83 LEU A CA 1
ATOM 609 C C . LEU A 1 83 ? 0.730 -8.031 -5.379 1.00 92.94 83 LEU A C 1
ATOM 611 O O . LEU A 1 83 ? 0.342 -9.015 -6.004 1.00 92.94 83 LEU A O 1
ATOM 615 N N . VAL A 1 84 ? 1.543 -8.130 -4.331 1.00 92.31 84 VAL A N 1
ATOM 616 C CA . VAL A 1 84 ? 2.060 -9.409 -3.823 1.00 92.31 84 VAL A CA 1
ATOM 617 C C . VAL A 1 84 ? 1.141 -9.944 -2.734 1.00 92.31 84 VAL A C 1
ATOM 619 O O . VAL A 1 84 ? 0.648 -11.072 -2.808 1.00 92.31 84 VAL A O 1
ATOM 622 N N . SER A 1 85 ? 0.884 -9.123 -1.717 1.00 91.31 85 SER A N 1
ATOM 623 C CA . SER A 1 85 ? 0.081 -9.509 -0.562 1.00 91.31 85 SER A CA 1
ATOM 624 C C . SER A 1 85 ? -0.609 -8.312 0.080 1.00 91.31 85 SER A C 1
ATOM 626 O O . SER A 1 85 ? -0.201 -7.160 -0.075 1.00 91.31 85 SER A O 1
ATOM 628 N N . VAL A 1 86 ? -1.687 -8.619 0.799 1.00 91.94 86 VAL A N 1
ATOM 629 C CA . VAL A 1 86 ? -2.445 -7.673 1.613 1.00 91.94 86 VAL A CA 1
ATOM 630 C C . VAL A 1 86 ? -2.649 -8.316 2.969 1.00 91.94 86 VAL A C 1
ATOM 632 O O . VAL A 1 86 ? -3.221 -9.402 3.061 1.00 91.94 86 VAL A O 1
ATOM 635 N N . GLU A 1 87 ? -2.164 -7.656 4.008 1.00 90.88 87 GLU A N 1
ATOM 636 C CA . GLU A 1 87 ? -2.358 -8.057 5.395 1.00 90.88 87 GLU A CA 1
ATOM 637 C C . GLU A 1 87 ? -3.434 -7.151 5.997 1.00 90.88 87 GLU A C 1
ATOM 639 O O . GLU A 1 87 ? -3.188 -5.969 6.243 1.00 90.88 87 GLU A O 1
ATOM 644 N N . ALA A 1 88 ? -4.638 -7.694 6.181 1.00 86.56 88 ALA A N 1
ATOM 645 C CA . ALA A 1 88 ? -5.752 -6.997 6.819 1.00 86.56 88 ALA A CA 1
ATOM 646 C C . ALA A 1 88 ? -5.724 -7.150 8.352 1.00 86.56 88 ALA A C 1
ATOM 648 O O . ALA A 1 88 ? -4.996 -7.988 8.885 1.00 86.56 88 ALA A O 1
ATOM 649 N N . GLY A 1 89 ? -6.523 -6.344 9.061 1.00 82.69 89 GLY A N 1
ATOM 650 C CA . GLY A 1 89 ? -6.628 -6.402 10.526 1.00 82.69 89 GLY A CA 1
ATOM 651 C C . GLY A 1 89 ? -5.419 -5.823 11.266 1.00 82.69 89 GLY A C 1
ATOM 652 O O . GLY A 1 89 ? -5.159 -6.198 12.408 1.00 82.69 89 GLY A O 1
ATOM 653 N N . LYS A 1 90 ? -4.656 -4.935 10.619 1.00 87.69 90 LYS A N 1
ATOM 654 C CA . LYS A 1 90 ? -3.559 -4.195 11.252 1.00 87.69 90 LYS A CA 1
ATOM 655 C C . LYS A 1 90 ? -4.084 -2.890 11.852 1.00 87.69 90 LYS A C 1
ATOM 657 O O . LYS A 1 90 ? -5.166 -2.417 11.512 1.00 87.69 90 LYS A O 1
ATOM 662 N N . THR A 1 91 ? -3.302 -2.274 12.729 1.00 86.00 91 THR A N 1
ATOM 663 C CA . THR A 1 91 ? -3.627 -0.970 13.325 1.00 86.00 91 THR A CA 1
ATOM 664 C C . THR A 1 91 ? -2.580 0.076 12.959 1.00 86.00 91 THR A C 1
ATOM 666 O O . THR A 1 91 ? -1.501 -0.227 12.439 1.00 86.00 91 THR A O 1
ATOM 669 N N . VAL A 1 92 ? -2.882 1.344 13.245 1.00 77.94 92 VAL A N 1
ATOM 670 C CA . VAL A 1 92 ? -1.944 2.459 13.028 1.00 77.94 92 VAL A CA 1
ATOM 671 C C . VAL A 1 92 ? -0.666 2.288 13.863 1.00 77.94 92 VAL A C 1
ATOM 673 O O . VAL A 1 92 ? 0.387 2.781 13.465 1.00 77.94 92 VAL A O 1
ATOM 676 N N . GLU A 1 93 ? -0.719 1.526 14.953 1.00 80.12 93 GLU A N 1
ATOM 677 C CA . GLU A 1 93 ? 0.419 1.244 15.834 1.00 80.12 93 GLU A CA 1
ATOM 678 C C . GLU A 1 93 ? 1.291 0.073 15.345 1.00 80.12 93 GLU A C 1
ATOM 680 O O . GLU A 1 93 ? 2.475 0.018 15.677 1.00 80.12 93 GLU A O 1
ATOM 685 N N . ASP A 1 94 ? 0.747 -0.828 14.515 1.00 82.88 94 ASP A N 1
ATOM 686 C CA . ASP A 1 94 ? 1.456 -2.025 14.036 1.00 82.88 94 ASP A CA 1
ATOM 687 C C . ASP A 1 94 ? 2.665 -1.632 13.177 1.00 82.88 94 ASP A C 1
ATOM 689 O O . ASP A 1 94 ? 2.525 -0.905 12.195 1.00 82.88 94 ASP A O 1
ATOM 693 N N . LYS A 1 95 ? 3.882 -2.044 13.526 1.00 76.62 95 LYS A N 1
ATOM 694 C CA . LYS A 1 95 ? 5.056 -1.627 12.748 1.00 76.62 95 LYS A CA 1
ATOM 695 C C . LYS A 1 95 ? 5.060 -2.295 11.374 1.00 76.62 95 LYS A C 1
ATOM 697 O O . LYS A 1 95 ? 4.604 -3.421 11.208 1.00 76.62 95 LYS A O 1
ATOM 702 N N . ILE A 1 96 ? 5.584 -1.580 10.378 1.00 77.31 96 ILE A N 1
ATOM 703 C CA . ILE A 1 96 ? 5.844 -2.181 9.073 1.00 77.31 96 ILE A CA 1
ATOM 704 C C . ILE A 1 96 ? 7.157 -2.953 9.196 1.00 77.31 96 ILE A C 1
ATOM 706 O O . ILE A 1 96 ? 8.226 -2.346 9.208 1.00 77.31 96 ILE A O 1
ATOM 710 N N . GLU A 1 97 ? 7.040 -4.268 9.348 1.00 64.06 97 GLU A N 1
ATOM 711 C CA . GLU A 1 97 ? 8.153 -5.223 9.447 1.00 64.06 97 GLU A CA 1
ATOM 712 C C . GLU A 1 97 ? 8.308 -6.070 8.186 1.00 64.06 97 GLU A C 1
ATOM 714 O O . GLU A 1 97 ? 7.283 -6.321 7.499 1.00 64.06 97 GLU A O 1
#

Radius of gyration: 13.01 Å; chains: 1; bounding box: 40×20×35 Å